Protein AF-A0A850PCP8-F1 (afdb_monomer_lite)

Secondary structure (DSSP, 8-state):
-GGGBS--TTSTTGGGHHHHHHTTPPPHHHHHHHHHHTTPPPEEEHHHHHHHT--GGGBPTTPEEE-HHHHHHHTTTS-----

Radius of gyration: 13.93 Å; chains: 1; bounding box: 28×33×31 Å

InterPro domains:
  IPR027396 DsrEFH-like [G3DSA:3.40.1260.10] (13-83)
  IPR027396 DsrEFH-like [SSF75169] (26-73)

Foldseek 3Di:
DLLQFPDNCVPVCLVCQVVCVVVVHDGSVRVVVVCVVVVDQAEDEPVNCVVVVHDPVRGDPRYHYDHPVVVCVVCVPHDDDDD

Structure (mmCIF, N/CA/C/O backbone):
data_AF-A0A850PCP8-F1
#
_entry.id   AF-A0A850PCP8-F1
#
loop_
_atom_site.group_PDB
_atom_site.id
_atom_site.type_symbol
_atom_site.label_atom_id
_atom_site.label_alt_id
_atom_site.label_comp_id
_atom_site.label_asym_id
_atom_site.label_entity_id
_atom_site.label_seq_id
_atom_site.pdbx_PDB_ins_code
_atom_site.Cartn_x
_atom_site.Cartn_y
_atom_site.Cartn_z
_atom_site.occupancy
_atom_site.B_iso_or_equiv
_atom_site.auth_seq_id
_atom_site.auth_comp_id
_atom_site.auth_asym_id
_atom_site.auth_atom_id
_atom_site.pdbx_PDB_model_num
ATOM 1 N N . VAL A 1 1 ? 1.885 6.508 -1.273 1.00 92.50 1 VAL A N 1
ATOM 2 C CA . VAL A 1 1 ? 0.835 6.242 -2.292 1.00 92.50 1 VAL A CA 1
ATOM 3 C C . VAL A 1 1 ? 1.306 5.351 -3.440 1.00 92.50 1 VAL A C 1
ATOM 5 O O . VAL A 1 1 ? 0.517 4.518 -3.848 1.00 92.50 1 VAL A O 1
ATOM 8 N N . ARG A 1 2 ? 2.567 5.436 -3.910 1.00 95.38 2 ARG A N 1
ATOM 9 C CA . ARG A 1 2 ? 3.102 4.584 -5.002 1.00 95.38 2 ARG A CA 1
ATOM 10 C C . ARG A 1 2 ? 2.930 3.074 -4.773 1.00 95.38 2 ARG A C 1
ATOM 12 O O . ARG A 1 2 ? 2.573 2.361 -5.694 1.00 95.38 2 ARG A O 1
ATOM 19 N N . ALA A 1 3 ? 3.061 2.609 -3.529 1.00 95.56 3 ALA A N 1
ATOM 20 C CA . ALA A 1 3 ? 2.778 1.222 -3.133 1.00 95.56 3 ALA A CA 1
ATOM 21 C C . ALA A 1 3 ? 1.353 0.736 -3.497 1.00 95.56 3 ALA A C 1
ATOM 23 O O . ALA A 1 3 ? 1.125 -0.460 -3.695 1.00 95.56 3 ALA A O 1
ATOM 24 N N . LEU A 1 4 ? 0.394 1.663 -3.596 1.00 96.81 4 LEU A N 1
ATOM 25 C CA . LEU A 1 4 ? -1.003 1.381 -3.926 1.00 96.81 4 LEU A CA 1
ATOM 26 C C . LEU A 1 4 ? -1.329 1.546 -5.422 1.00 96.81 4 LEU A C 1
ATOM 28 O O . LEU A 1 4 ? -2.446 1.234 -5.832 1.00 96.81 4 LEU A O 1
ATOM 32 N N . ALA A 1 5 ? -0.376 2.017 -6.233 1.00 97.06 5 ALA A N 1
ATOM 33 C CA . ALA A 1 5 ? -0.551 2.188 -7.672 1.00 97.06 5 ALA A CA 1
ATOM 34 C C . ALA A 1 5 ? -0.562 0.835 -8.403 1.00 97.06 5 ALA A C 1
ATOM 36 O O . ALA A 1 5 ? 0.084 -0.124 -7.971 1.00 97.06 5 ALA A O 1
ATOM 37 N N . ARG A 1 6 ? -1.283 0.739 -9.524 1.00 95.94 6 ARG A N 1
ATOM 38 C CA . ARG A 1 6 ? -1.256 -0.435 -10.415 1.00 95.94 6 ARG A CA 1
ATOM 39 C C . ARG A 1 6 ? 0.169 -0.701 -10.882 1.00 95.94 6 ARG A C 1
ATOM 41 O O . ARG A 1 6 ? 0.650 -1.822 -10.726 1.00 95.94 6 ARG A O 1
ATOM 48 N N . ASP A 1 7 ? 0.829 0.353 -11.357 1.00 95.44 7 ASP A N 1
ATOM 49 C CA . ASP A 1 7 ? 2.262 0.374 -11.620 1.00 95.44 7 ASP A CA 1
ATOM 50 C C . ASP A 1 7 ? 3.025 0.872 -10.386 1.00 95.44 7 ASP A C 1
ATOM 52 O O . ASP A 1 7 ? 3.046 2.060 -10.062 1.00 95.44 7 ASP A O 1
ATOM 56 N N . TRP A 1 8 ? 3.658 -0.066 -9.689 1.00 95.12 8 TRP A N 1
ATOM 57 C CA . TRP A 1 8 ? 4.504 0.193 -8.527 1.00 95.12 8 TRP A CA 1
ATOM 58 C C . TRP A 1 8 ? 5.999 0.121 -8.868 1.00 95.12 8 TRP A C 1
ATOM 60 O O . TRP A 1 8 ? 6.820 0.157 -7.960 1.00 95.12 8 TRP A O 1
ATOM 70 N N . SER A 1 9 ? 6.379 0.069 -10.151 1.00 93.69 9 SER A N 1
ATOM 71 C CA . SER A 1 9 ? 7.788 -0.013 -10.579 1.00 93.69 9 SER A CA 1
ATOM 72 C C . SER A 1 9 ? 8.649 1.161 -10.097 1.00 93.69 9 SER A C 1
ATOM 74 O O . SER A 1 9 ? 9.860 1.027 -9.950 1.00 93.69 9 SER A O 1
ATOM 76 N N . THR A 1 10 ? 8.017 2.304 -9.810 1.00 92.31 10 THR A N 1
ATOM 77 C CA . THR A 1 10 ? 8.662 3.513 -9.265 1.00 92.31 10 THR A CA 1
ATOM 78 C C . THR A 1 10 ? 8.696 3.564 -7.735 1.00 92.31 10 THR A C 1
ATOM 80 O O . THR A 1 10 ? 9.082 4.584 -7.166 1.00 92.31 10 THR A O 1
ATOM 83 N N . LEU A 1 11 ? 8.237 2.514 -7.047 1.00 94.62 11 LEU A N 1
ATOM 84 C CA . LEU A 1 11 ? 8.364 2.395 -5.598 1.00 94.62 11 LEU A CA 1
ATOM 85 C C . LEU A 1 11 ? 9.834 2.158 -5.230 1.00 94.62 11 LEU A C 1
ATOM 87 O O . LEU A 1 11 ? 10.512 1.339 -5.850 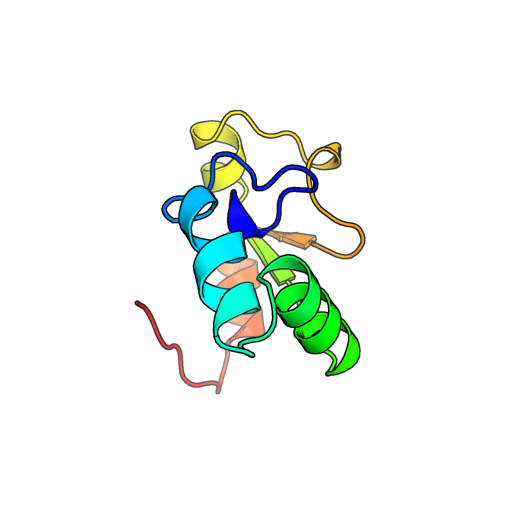1.00 94.62 11 LEU A O 1
ATOM 91 N N . ASP A 1 12 ? 10.310 2.838 -4.192 1.00 93.25 12 ASP A N 1
ATOM 92 C CA . ASP A 1 12 ? 11.652 2.602 -3.663 1.00 93.25 12 ASP A CA 1
ATOM 93 C C . ASP A 1 12 ? 11.811 1.122 -3.270 1.00 93.25 12 ASP A C 1
ATOM 95 O O . ASP A 1 12 ? 10.977 0.564 -2.555 1.00 93.25 12 ASP A O 1
ATOM 99 N N . GLY A 1 13 ? 12.861 0.471 -3.779 1.00 92.56 13 GLY A N 1
ATOM 100 C CA . GLY A 1 13 ? 13.105 -0.963 -3.579 1.00 92.56 13 GLY A CA 1
ATOM 101 C C . GLY A 1 13 ? 12.339 -1.901 -4.522 1.00 92.56 13 GLY A C 1
ATOM 102 O O . GLY A 1 13 ? 12.522 -3.112 -4.438 1.00 92.56 13 GLY A O 1
ATOM 103 N N . ALA A 1 14 ? 11.532 -1.394 -5.467 1.00 95.44 14 ALA A N 1
ATOM 104 C CA . ALA A 1 14 ? 10.815 -2.242 -6.431 1.00 95.44 14 ALA A CA 1
ATOM 105 C C . ALA A 1 14 ? 11.751 -3.151 -7.251 1.00 95.44 14 ALA A C 1
ATOM 107 O O . ALA A 1 14 ? 11.394 -4.282 -7.574 1.00 95.44 14 ALA A O 1
ATOM 108 N N . ALA A 1 15 ? 12.963 -2.677 -7.555 1.00 95.56 15 ALA A N 1
ATOM 109 C CA . ALA A 1 15 ? 13.971 -3.447 -8.282 1.00 95.56 15 ALA A CA 1
ATOM 110 C C . ALA A 1 15 ? 14.491 -4.669 -7.497 1.00 95.56 15 ALA A C 1
ATOM 112 O O . ALA A 1 15 ? 14.927 -5.646 -8.107 1.00 95.56 15 ALA A O 1
ATOM 113 N N . ASP A 1 16 ? 14.414 -4.641 -6.163 1.00 96.31 16 ASP A N 1
ATOM 114 C CA . ASP A 1 16 ? 14.885 -5.727 -5.300 1.00 96.31 16 ASP A CA 1
ATOM 115 C C . ASP A 1 16 ? 13.866 -6.873 -5.189 1.00 96.31 16 ASP A C 1
ATOM 117 O O . ASP A 1 16 ? 14.208 -7.966 -4.734 1.00 96.31 16 ASP A O 1
ATOM 121 N N . ASP A 1 17 ? 12.625 -6.666 -5.6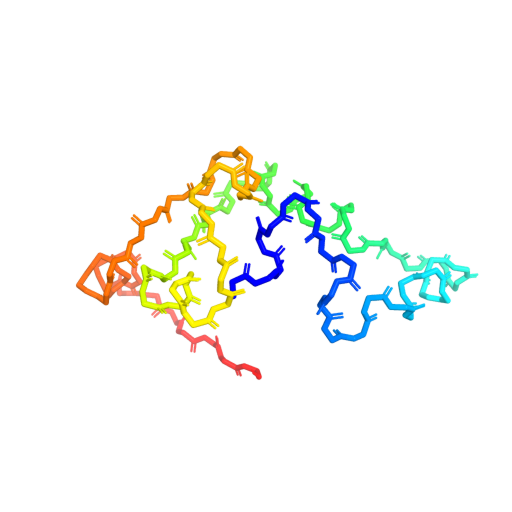44 1.00 97.56 17 ASP A N 1
ATOM 122 C CA . ASP A 1 17 ? 11.530 -7.633 -5.520 1.00 97.56 17 ASP A CA 1
ATOM 123 C C . ASP A 1 17 ? 11.876 -8.998 -6.132 1.00 97.56 17 ASP A C 1
ATOM 125 O O . ASP A 1 17 ? 11.696 -10.043 -5.504 1.00 97.56 17 ASP A O 1
ATOM 129 N N . ALA A 1 18 ? 12.481 -9.000 -7.323 1.00 96.88 18 ALA A N 1
ATOM 130 C CA . ALA A 1 18 ? 12.926 -10.228 -7.978 1.00 96.88 18 ALA A CA 1
ATOM 131 C C . ALA A 1 18 ? 14.009 -10.963 -7.166 1.00 96.88 18 ALA A C 1
ATOM 133 O O . ALA A 1 18 ? 14.026 -12.196 -7.113 1.00 96.88 18 ALA A O 1
ATOM 134 N N . ALA A 1 19 ? 14.900 -10.223 -6.499 1.00 97.69 19 ALA A N 1
ATOM 135 C CA . ALA A 1 19 ? 15.934 -10.806 -5.651 1.00 97.69 19 ALA A CA 1
ATOM 136 C C . ALA A 1 19 ? 15.348 -11.403 -4.362 1.00 97.69 19 ALA A C 1
ATOM 138 O O . ALA A 1 19 ? 15.824 -12.446 -3.905 1.00 97.69 19 ALA A O 1
ATOM 139 N N . TYR A 1 20 ? 14.304 -10.793 -3.791 1.00 96.62 20 TYR A N 1
ATOM 140 C CA . TYR A 1 20 ? 13.557 -11.371 -2.671 1.00 96.62 20 TYR A CA 1
ATOM 141 C C . TYR A 1 20 ? 12.832 -12.655 -3.085 1.00 96.62 20 TYR A C 1
ATOM 143 O O . TYR A 1 20 ? 12.961 -13.677 -2.403 1.00 96.62 20 TYR A O 1
ATOM 151 N N . GLN A 1 21 ? 12.171 -12.649 -4.244 1.00 97.88 21 GLN A N 1
ATOM 152 C CA . GLN A 1 21 ? 11.502 -13.831 -4.793 1.00 97.88 21 GLN A CA 1
ATOM 153 C C . GLN A 1 21 ? 12.466 -14.995 -5.044 1.00 97.88 21 GLN A C 1
ATOM 155 O O . GLN A 1 21 ? 12.176 -16.130 -4.666 1.00 97.88 21 GLN A O 1
ATOM 160 N N . ALA A 1 22 ? 13.663 -14.726 -5.575 1.00 98.12 22 ALA A N 1
ATOM 161 C CA . ALA A 1 22 ? 14.697 -15.747 -5.767 1.00 98.12 22 ALA A CA 1
ATOM 162 C C . ALA A 1 22 ? 15.176 -16.398 -4.452 1.00 98.12 22 ALA A C 1
ATOM 164 O O . ALA A 1 22 ? 15.726 -17.498 -4.470 1.00 98.12 22 ALA A O 1
ATOM 165 N N . ARG A 1 23 ? 14.956 -15.744 -3.303 1.00 98.00 23 ARG A N 1
ATOM 166 C CA . ARG A 1 23 ? 15.253 -16.269 -1.958 1.00 98.00 23 ARG A CA 1
ATOM 167 C C . ARG A 1 23 ? 14.048 -16.953 -1.302 1.00 98.00 23 ARG A C 1
ATOM 169 O O . ARG A 1 23 ? 14.115 -17.290 -0.124 1.00 98.00 23 ARG A O 1
ATOM 176 N N . GLY A 1 24 ? 12.957 -17.151 -2.042 1.00 97.69 24 GLY A N 1
ATOM 177 C CA . GLY A 1 24 ? 11.730 -17.777 -1.549 1.00 97.69 24 GLY A CA 1
ATOM 178 C C . GLY A 1 24 ? 10.822 -16.843 -0.744 1.00 97.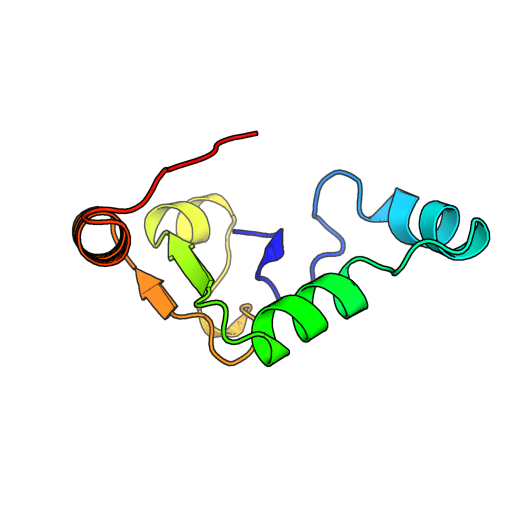69 24 GLY A C 1
ATOM 179 O O . GLY A 1 24 ? 9.915 -17.321 -0.068 1.00 97.69 24 GLY A O 1
ATOM 180 N N . VAL A 1 25 ? 11.050 -15.527 -0.792 1.00 97.81 25 VAL A N 1
ATOM 181 C CA . VAL A 1 25 ? 10.159 -14.532 -0.177 1.00 97.81 25 VAL A CA 1
ATOM 182 C C . VAL A 1 25 ? 9.046 -14.178 -1.164 1.00 97.81 25 VAL A C 1
ATOM 184 O O . VAL A 1 25 ? 9.290 -14.065 -2.360 1.00 97.81 25 VAL A O 1
ATOM 187 N N . ALA A 1 26 ? 7.816 -13.992 -0.685 1.00 97.25 26 ALA A N 1
ATOM 188 C CA . ALA A 1 26 ? 6.723 -13.546 -1.546 1.00 97.25 26 ALA A CA 1
ATOM 189 C C . ALA A 1 26 ? 7.014 -12.154 -2.134 1.00 97.25 26 ALA A C 1
ATOM 191 O O . ALA A 1 26 ? 7.461 -11.259 -1.416 1.00 97.25 26 ALA A O 1
ATOM 192 N N . GLY A 1 27 ? 6.730 -11.975 -3.426 1.00 97.00 27 GLY A N 1
ATOM 193 C CA . GLY A 1 27 ? 6.878 -10.682 -4.091 1.00 97.00 27 GLY A CA 1
ATOM 194 C C . GLY A 1 27 ? 5.864 -9.653 -3.589 1.00 97.00 27 GLY A C 1
ATOM 195 O O . GLY A 1 27 ? 4.801 -9.992 -3.060 1.00 97.00 27 GLY A O 1
ATOM 196 N N . PHE A 1 28 ? 6.165 -8.377 -3.799 1.00 96.38 28 PHE A N 1
ATOM 197 C CA . PHE A 1 28 ? 5.367 -7.250 -3.335 1.00 96.38 28 PHE A CA 1
ATOM 198 C C . PHE A 1 28 ? 3.921 -7.307 -3.843 1.00 96.38 28 PHE A C 1
ATOM 200 O O . PHE A 1 28 ? 2.985 -7.105 -3.067 1.00 96.38 28 PHE A O 1
ATOM 207 N N . ALA A 1 29 ? 3.717 -7.652 -5.120 1.00 95.19 29 ALA A N 1
ATOM 208 C CA . ALA A 1 29 ? 2.380 -7.818 -5.690 1.00 95.19 29 ALA A CA 1
ATOM 209 C C . ALA A 1 29 ? 1.573 -8.904 -4.954 1.00 95.19 29 ALA A C 1
ATOM 211 O O . ALA A 1 29 ? 0.430 -8.660 -4.570 1.00 95.19 29 ALA A O 1
ATOM 212 N N . THR A 1 30 ? 2.194 -10.055 -4.679 1.00 96.31 30 THR A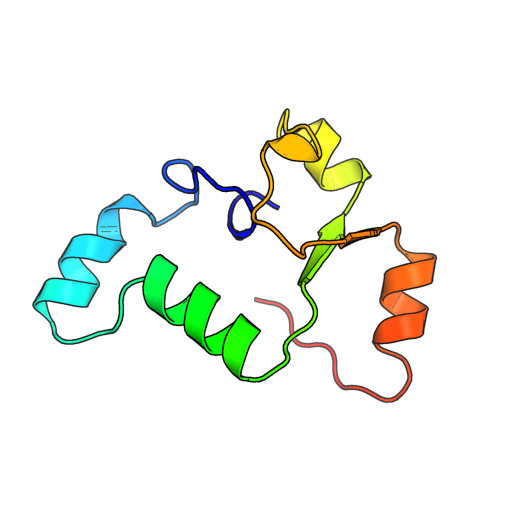 N 1
ATOM 213 C CA . THR A 1 30 ? 1.580 -11.165 -3.937 1.00 96.31 30 THR A CA 1
ATOM 214 C C . THR A 1 30 ? 1.228 -10.763 -2.507 1.00 96.31 30 THR A C 1
ATOM 216 O O . THR A 1 30 ? 0.127 -11.046 -2.045 1.00 96.31 30 THR A O 1
ATOM 219 N N . LEU A 1 31 ? 2.127 -10.068 -1.803 1.00 95.88 31 LEU A N 1
ATOM 220 C CA . LEU A 1 31 ? 1.868 -9.585 -0.441 1.00 95.88 31 LEU A CA 1
ATOM 221 C C . LEU A 1 31 ? 0.702 -8.592 -0.398 1.00 95.88 31 LEU A C 1
ATOM 223 O O . LEU A 1 31 ? -0.128 -8.632 0.509 1.00 95.88 31 LEU A O 1
ATOM 227 N N . ARG A 1 32 ? 0.620 -7.714 -1.398 1.00 95.25 32 ARG A N 1
ATOM 228 C CA . ARG A 1 32 ? -0.445 -6.719 -1.526 1.00 95.25 32 ARG A CA 1
ATOM 229 C C . ARG A 1 32 ? -1.809 -7.359 -1.776 1.00 95.25 32 ARG A C 1
ATOM 231 O O . ARG A 1 32 ? -2.796 -6.943 -1.173 1.00 95.25 32 ARG A O 1
ATOM 238 N N . GLU A 1 33 ? -1.859 -8.380 -2.628 1.00 94.38 33 GLU A N 1
ATOM 239 C CA . GLU A 1 33 ? -3.064 -9.183 -2.856 1.00 94.38 33 GLU A CA 1
ATOM 240 C C . GLU A 1 33 ? -3.467 -9.956 -1.599 1.00 94.38 33 GLU A C 1
ATOM 242 O O . GLU A 1 33 ? -4.617 -9.866 -1.180 1.00 94.38 33 GLU A O 1
ATOM 247 N N . ALA A 1 34 ? -2.517 -10.610 -0.927 1.00 96.62 34 ALA A N 1
ATOM 248 C CA . ALA A 1 34 ? -2.784 -11.329 0.315 1.00 96.62 34 ALA A CA 1
ATOM 249 C C . ALA A 1 34 ? -3.346 -10.409 1.413 1.00 96.62 34 ALA A C 1
ATOM 251 O O . ALA A 1 34 ? -4.288 -10.780 2.108 1.00 96.62 34 ALA A O 1
ATOM 252 N N . ALA A 1 35 ? -2.824 -9.187 1.549 1.00 96.12 35 ALA A N 1
ATOM 253 C CA . ALA A 1 35 ? -3.366 -8.203 2.484 1.00 96.12 35 ALA A CA 1
ATOM 254 C C . ALA A 1 35 ? -4.822 -7.827 2.148 1.00 96.12 35 ALA A C 1
ATOM 256 O O . ALA A 1 35 ? -5.658 -7.740 3.048 1.00 96.12 35 ALA A O 1
ATOM 257 N N . ARG A 1 36 ? -5.164 -7.667 0.862 1.00 94.19 36 ARG A N 1
ATOM 258 C CA . ARG A 1 36 ? -6.559 -7.458 0.438 1.00 94.19 36 ARG A CA 1
ATOM 259 C C . ARG A 1 36 ? -7.441 -8.648 0.811 1.00 94.19 36 ARG A C 1
ATOM 261 O O . ARG A 1 36 ? -8.530 -8.449 1.341 1.00 94.19 36 ARG A O 1
ATOM 268 N N . ASP A 1 37 ? -6.973 -9.864 0.556 1.00 95.44 37 ASP A N 1
ATOM 269 C CA . ASP A 1 37 ? -7.737 -11.090 0.801 1.00 95.44 37 ASP A CA 1
ATOM 270 C C . ASP A 1 37 ? -7.946 -11.350 2.306 1.00 95.44 37 ASP A C 1
ATOM 272 O O . ASP A 1 37 ? -8.963 -11.912 2.709 1.00 95.44 37 ASP A O 1
ATOM 276 N N . LEU A 1 38 ? -7.040 -10.852 3.154 1.00 96.75 38 LEU A N 1
ATOM 277 C CA . LEU A 1 38 ? -7.193 -10.804 4.614 1.00 96.75 38 LEU A CA 1
ATOM 278 C C . LEU A 1 38 ? -8.163 -9.710 5.101 1.00 96.75 38 LEU A C 1
ATOM 280 O O . LEU A 1 38 ? -8.397 -9.589 6.303 1.00 96.75 38 LEU A O 1
ATOM 284 N N . GLY A 1 39 ? -8.736 -8.915 4.195 1.00 94.69 39 GLY A N 1
ATOM 285 C CA . GLY A 1 39 ? -9.701 -7.864 4.514 1.00 94.69 39 GLY A CA 1
ATOM 286 C C . GLY A 1 39 ? -9.072 -6.527 4.904 1.00 94.69 39 GLY A C 1
ATOM 287 O O . GLY A 1 39 ? -9.748 -5.696 5.514 1.00 94.69 39 GLY A O 1
ATOM 288 N N . CYS A 1 40 ? -7.798 -6.283 4.576 1.00 95.06 40 CYS A N 1
ATOM 289 C CA . CYS A 1 40 ? -7.200 -4.970 4.798 1.00 95.06 40 CYS A CA 1
ATOM 290 C C . CYS A 1 40 ? -7.887 -3.899 3.939 1.00 95.06 40 CYS A C 1
ATOM 292 O O . CYS A 1 40 ? -8.108 -4.071 2.740 1.00 95.06 40 CYS A O 1
ATOM 294 N N . VAL A 1 41 ? -8.163 -2.752 4.560 1.00 94.69 41 VAL A N 1
ATOM 295 C CA . VAL A 1 41 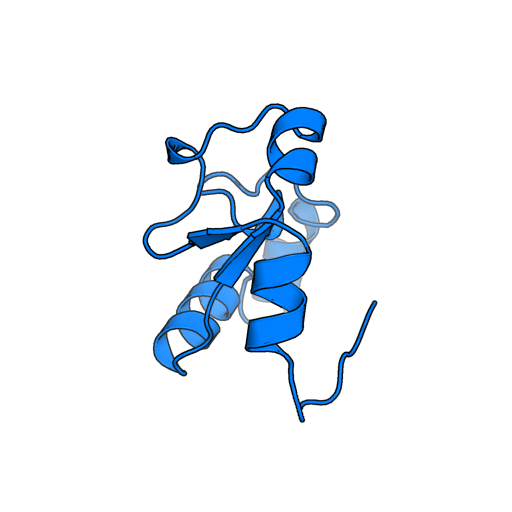? -8.647 -1.553 3.871 1.00 94.69 41 VAL A CA 1
ATOM 296 C C . VAL A 1 41 ? -7.451 -0.702 3.466 1.00 94.69 41 VAL A C 1
ATOM 298 O O . VAL A 1 41 ? -6.641 -0.315 4.309 1.00 94.69 41 VAL A O 1
ATOM 301 N N . PHE A 1 42 ? -7.360 -0.373 2.180 1.00 96.81 42 PHE A N 1
ATOM 302 C CA . PHE A 1 42 ? -6.312 0.495 1.658 1.00 96.81 42 PHE A CA 1
ATOM 303 C C . PHE A 1 42 ? -6.833 1.914 1.469 1.00 96.81 42 PHE A C 1
ATOM 305 O O . PHE A 1 42 ? -7.802 2.141 0.744 1.00 96.81 42 PHE A O 1
ATOM 312 N N . LEU A 1 43 ? -6.148 2.871 2.094 1.00 97.12 43 LEU A N 1
ATOM 313 C CA . LEU A 1 43 ? -6.425 4.295 1.953 1.00 97.12 43 LEU A CA 1
ATOM 314 C C . LEU A 1 43 ? -5.262 4.985 1.236 1.00 97.12 43 LEU A C 1
ATOM 316 O O . LEU A 1 43 ? -4.105 4.850 1.642 1.00 97.12 43 LEU A O 1
ATOM 320 N N . ALA A 1 44 ? -5.563 5.757 0.195 1.00 97.44 44 ALA A N 1
ATOM 321 C CA . ALA A 1 44 ? -4.609 6.637 -0.466 1.00 97.44 44 ALA A CA 1
ATOM 322 C C . ALA A 1 44 ? -4.859 8.091 -0.057 1.00 97.44 44 ALA A C 1
ATOM 324 O O . ALA A 1 44 ? -5.964 8.608 -0.186 1.00 97.44 44 ALA A O 1
ATOM 325 N N . CYS A 1 45 ? -3.815 8.766 0.422 1.00 97.56 45 CYS A N 1
ATOM 326 C CA . CYS A 1 45 ? -3.902 10.178 0.783 1.00 97.56 45 CYS A CA 1
ATOM 327 C C . CYS A 1 45 ? -4.090 11.050 -0.465 1.00 97.56 45 CYS A C 1
ATOM 329 O O . CYS A 1 45 ? -3.205 11.071 -1.322 1.00 97.56 45 CYS A O 1
ATOM 331 N N . GLU A 1 46 ? -5.172 11.832 -0.515 1.00 97.25 46 GLU A N 1
ATOM 332 C CA . GLU A 1 46 ? -5.478 12.779 -1.606 1.00 97.25 46 GLU A CA 1
ATOM 333 C C . GLU A 1 46 ? -4.291 13.687 -1.959 1.00 97.25 46 GLU A C 1
ATOM 335 O O . GLU A 1 46 ? -3.897 13.836 -3.114 1.00 97.25 46 GLU A O 1
ATOM 340 N N . SER A 1 47 ? -3.679 14.303 -0.945 1.00 97.19 47 SER A N 1
ATOM 341 C CA . SER A 1 47 ? -2.529 15.186 -1.151 1.00 97.19 47 SER A CA 1
ATOM 342 C C . SER A 1 47 ? -1.282 14.415 -1.581 1.00 97.19 47 SER A C 1
ATOM 344 O O . SER A 1 47 ? -0.484 14.933 -2.357 1.00 97.19 47 SER A O 1
ATOM 346 N N . GLY A 1 48 ? -1.139 13.162 -1.140 1.00 96.31 48 GLY A N 1
ATOM 347 C CA . GLY A 1 48 ? -0.058 12.283 -1.575 1.00 96.31 48 GLY A CA 1
ATOM 348 C C . GLY A 1 48 ? -0.148 11.928 -3.060 1.00 96.31 48 GLY A C 1
ATOM 349 O O . GLY A 1 48 ? 0.885 11.888 -3.722 1.00 96.31 48 GLY A O 1
ATOM 350 N N . LEU A 1 49 ? -1.357 11.718 -3.592 1.00 97.31 49 LEU A N 1
ATOM 351 C CA . LEU A 1 49 ? -1.578 11.476 -5.024 1.00 97.31 49 LEU A CA 1
ATOM 352 C C . LEU A 1 49 ? -1.134 12.671 -5.868 1.00 97.31 49 LEU A C 1
ATOM 354 O O . LEU A 1 49 ? -0.354 12.502 -6.803 1.00 97.31 49 LEU A O 1
ATOM 358 N N . ARG A 1 50 ? -1.523 13.888 -5.463 1.00 97.06 50 ARG A N 1
ATOM 359 C CA . ARG A 1 50 ? -1.098 15.134 -6.123 1.00 97.06 50 ARG A CA 1
ATOM 360 C C . ARG A 1 50 ? 0.425 15.286 -6.158 1.00 97.06 50 ARG A C 1
ATOM 362 O O . ARG A 1 50 ? 0.976 15.603 -7.205 1.00 97.06 50 ARG A O 1
ATOM 369 N N . VAL A 1 51 ? 1.107 15.021 -5.041 1.00 96.75 51 VAL A N 1
ATOM 370 C CA . VAL A 1 51 ? 2.582 15.074 -4.965 1.00 96.75 51 VAL A CA 1
ATOM 371 C C . VAL A 1 51 ? 3.234 13.999 -5.838 1.00 96.75 51 VAL A C 1
ATOM 373 O O . VAL A 1 51 ? 4.269 14.244 -6.451 1.00 96.75 51 VAL A O 1
ATOM 376 N N . ALA A 1 52 ? 2.638 12.808 -5.905 1.00 95.25 52 ALA A N 1
ATOM 377 C CA . ALA A 1 52 ? 3.165 11.696 -6.687 1.00 95.25 52 ALA A CA 1
ATOM 378 C C . ALA A 1 52 ? 2.832 11.772 -8.187 1.00 95.25 52 ALA A C 1
ATOM 380 O O . ALA A 1 52 ? 3.378 10.963 -8.938 1.00 95.25 52 ALA A O 1
ATOM 381 N N . ILE A 1 53 ? 1.990 12.730 -8.599 1.00 96.06 53 ILE A N 1
ATOM 382 C CA . ILE A 1 53 ? 1.435 12.863 -9.954 1.00 96.06 53 ILE A CA 1
ATOM 383 C C . ILE A 1 53 ? 0.697 11.574 -10.349 1.00 96.06 53 ILE A C 1
ATOM 385 O O . ILE A 1 53 ? 0.961 10.972 -11.384 1.00 96.06 53 ILE A O 1
ATOM 389 N N . LEU A 1 54 ? -0.193 11.121 -9.465 1.00 96.94 54 LEU A N 1
ATOM 390 C CA . LEU A 1 54 ? -1.062 9.967 -9.684 1.00 96.94 54 LEU A CA 1
ATOM 391 C C . LEU A 1 54 ? -2.521 10.420 -9.669 1.00 96.94 54 LEU A C 1
ATOM 393 O O . LEU A 1 54 ? -2.911 11.226 -8.820 1.00 96.94 54 LEU A O 1
ATOM 397 N N . ALA A 1 55 ? -3.313 9.888 -10.590 1.00 96.75 55 ALA A N 1
ATOM 398 C CA . ALA A 1 55 ? -4.765 9.959 -10.578 1.00 96.75 55 ALA A CA 1
ATOM 399 C C . ALA A 1 55 ? -5.359 8.780 -9.789 1.00 96.75 55 ALA A C 1
ATOM 401 O O . ALA A 1 55 ? -4.699 7.769 -9.546 1.00 96.75 55 ALA A O 1
ATOM 402 N N . ASP A 1 56 ? -6.633 8.887 -9.418 1.00 95.94 56 ASP A N 1
ATOM 403 C CA . ASP A 1 56 ? -7.355 7.824 -8.709 1.00 95.94 56 ASP A CA 1
ATOM 404 C C . ASP A 1 56 ? -7.386 6.519 -9.526 1.00 95.94 56 ASP A C 1
ATOM 406 O O . ASP A 1 56 ? -7.218 5.433 -8.973 1.00 95.94 56 ASP A O 1
ATOM 410 N N . ASP A 1 57 ? -7.504 6.624 -10.854 1.00 96.44 57 ASP A N 1
ATOM 411 C CA . ASP A 1 57 ? -7.525 5.477 -11.772 1.00 96.44 57 ASP A CA 1
ATOM 412 C C . ASP A 1 57 ? -6.175 4.742 -11.867 1.00 96.44 57 ASP A C 1
ATOM 414 O O . ASP A 1 57 ? -6.135 3.550 -12.206 1.00 96.44 57 ASP A O 1
ATOM 418 N N . ASP A 1 58 ? -5.075 5.407 -11.493 1.00 97.19 58 ASP A N 1
ATOM 419 C CA . ASP A 1 58 ? -3.748 4.789 -1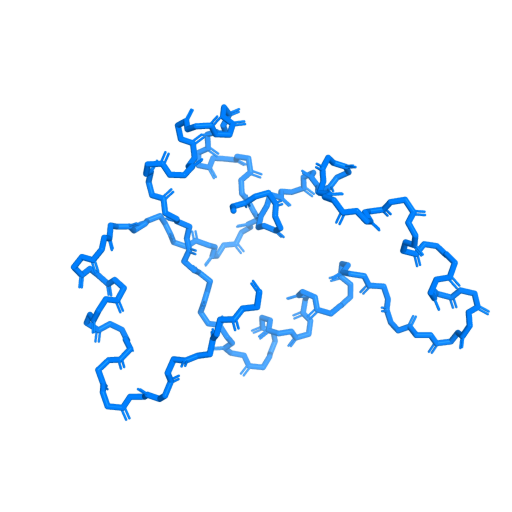1.411 1.00 97.19 58 ASP A CA 1
ATOM 420 C C . ASP A 1 58 ? -3.633 3.836 -10.211 1.00 97.19 58 ASP A C 1
ATOM 422 O O . ASP A 1 58 ? -2.686 3.050 -10.128 1.00 97.19 58 ASP A O 1
ATOM 426 N N . LEU A 1 59 ? -4.580 3.873 -9.267 1.00 97.31 59 LEU A N 1
ATOM 427 C CA . LEU A 1 59 ? -4.596 3.015 -8.085 1.00 97.31 59 LEU A CA 1
ATOM 428 C C . LEU A 1 59 ? -5.169 1.629 -8.383 1.00 97.31 59 LEU A C 1
ATOM 430 O O . LEU A 1 59 ? -5.977 1.425 -9.295 1.00 97.31 59 LEU A O 1
ATOM 434 N N . MET A 1 60 ? -4.741 0.638 -7.597 1.00 95.56 60 MET A N 1
ATOM 435 C CA . MET A 1 60 ? -5.324 -0.698 -7.689 1.00 95.56 60 MET A CA 1
ATOM 436 C C . MET A 1 60 ? -6.814 -0.677 -7.284 1.00 95.56 60 MET A C 1
ATOM 438 O O . MET A 1 60 ? -7.217 0.134 -6.443 1.00 95.56 60 MET A O 1
ATOM 442 N N . PRO A 1 61 ? -7.637 -1.596 -7.821 1.00 92.56 61 PRO A N 1
ATOM 443 C CA . PRO A 1 61 ? -9.044 -1.690 -7.448 1.00 92.56 61 PRO A CA 1
ATOM 444 C C . PRO A 1 61 ? -9.245 -1.851 -5.935 1.00 92.56 61 PRO A C 1
ATOM 446 O O . PRO A 1 61 ? -8.566 -2.656 -5.297 1.00 92.56 61 PRO A O 1
ATOM 449 N N . GLY A 1 62 ? -10.214 -1.120 -5.382 1.00 92.62 62 GLY A N 1
ATOM 450 C CA . GLY A 1 62 ? -10.591 -1.201 -3.967 1.00 92.62 62 GLY A CA 1
ATOM 451 C C . GLY A 1 62 ? -9.823 -0.264 -3.029 1.00 92.62 62 GLY A C 1
ATOM 452 O O . GLY A 1 62 ? -10.143 -0.218 -1.844 1.00 92.62 62 GLY A O 1
ATOM 453 N N . VAL A 1 63 ? -8.853 0.508 -3.530 1.00 96.94 63 VAL A N 1
ATOM 454 C CA . VAL A 1 63 ? -8.238 1.595 -2.753 1.00 96.94 63 VAL A CA 1
ATOM 455 C C . VAL A 1 63 ? -9.209 2.768 -2.668 1.00 96.94 63 VAL A C 1
ATOM 457 O O . VAL A 1 63 ? -9.706 3.235 -3.690 1.00 96.94 63 VAL A O 1
ATOM 460 N N . ALA A 1 64 ? -9.453 3.270 -1.458 1.00 96.56 64 ALA A N 1
ATOM 461 C CA . ALA A 1 64 ? -10.237 4.482 -1.257 1.00 96.56 64 ALA A CA 1
ATOM 462 C C . ALA A 1 64 ? -9.319 5.701 -1.133 1.00 96.56 64 ALA A C 1
ATOM 464 O O . ALA A 1 64 ? -8.361 5.704 -0.355 1.00 96.56 64 ALA A O 1
ATOM 465 N N . VAL A 1 65 ? -9.628 6.759 -1.877 1.00 97.44 65 VAL A N 1
ATOM 466 C CA . VAL A 1 65 ? -8.956 8.051 -1.733 1.00 97.44 65 VAL A CA 1
ATOM 467 C C . VAL A 1 65 ? -9.559 8.791 -0.542 1.00 97.44 65 VAL A C 1
ATOM 469 O O . VAL A 1 65 ? -10.778 8.892 -0.411 1.00 97.44 65 VAL A O 1
ATOM 472 N N . ALA A 1 66 ? -8.704 9.239 0.376 1.00 96.75 66 ALA A N 1
ATOM 473 C CA . ALA A 1 66 ? -9.128 9.756 1.668 1.00 96.75 66 ALA A CA 1
ATOM 474 C C . ALA A 1 66 ? -8.198 10.853 2.205 1.00 96.75 66 ALA A C 1
ATOM 476 O O . ALA A 1 66 ? -6.974 10.803 2.060 1.00 96.75 66 ALA A O 1
ATOM 477 N N . GLY A 1 67 ? -8.790 11.824 2.900 1.00 96.00 67 GLY A N 1
ATOM 478 C CA . GLY A 1 67 ? -8.076 12.812 3.702 1.00 96.00 67 GLY A CA 1
ATOM 479 C C . GLY A 1 67 ? -7.764 12.345 5.131 1.00 96.00 67 GLY A C 1
ATOM 480 O O . GLY A 1 67 ? -8.189 11.283 5.593 1.00 96.00 67 GLY A O 1
ATOM 481 N N . VAL A 1 68 ? -7.053 13.204 5.868 1.00 95.50 68 VAL A N 1
ATOM 482 C CA . VAL A 1 68 ? -6.670 12.974 7.275 1.00 95.50 68 VAL A CA 1
ATOM 483 C C . VAL A 1 68 ? -7.868 12.664 8.192 1.00 95.50 68 VAL A C 1
ATOM 485 O O . VAL A 1 68 ? -7.754 11.722 8.975 1.00 95.50 68 VAL A O 1
ATOM 488 N N . PRO A 1 69 ? -9.024 13.362 8.115 1.00 96.44 69 PRO A N 1
ATOM 489 C CA . PRO A 1 69 ? -10.162 13.055 8.986 1.00 96.44 69 PRO A CA 1
ATOM 490 C C . PRO A 1 69 ? -10.686 11.623 8.816 1.00 96.44 69 PRO A C 1
ATOM 492 O O . PRO A 1 69 ? -10.941 10.938 9.806 1.00 96.44 69 PRO A O 1
ATOM 495 N N . SER A 1 70 ? -10.790 11.147 7.572 1.00 95.69 70 SER A N 1
ATOM 496 C CA . SER A 1 70 ? -11.237 9.786 7.264 1.00 95.69 70 SER A CA 1
ATOM 497 C C . SER A 1 70 ? -10.258 8.739 7.794 1.00 95.69 70 SER A C 1
ATOM 499 O O . SER A 1 70 ? -10.686 7.757 8.396 1.00 95.69 70 SER A O 1
ATOM 501 N N . PHE A 1 71 ? -8.949 8.977 7.647 1.00 95.69 71 PHE A N 1
ATOM 502 C CA . PHE A 1 71 ? -7.914 8.117 8.227 1.00 95.69 71 PHE A CA 1
ATOM 503 C C . PHE A 1 71 ? -8.037 8.032 9.754 1.00 95.69 71 PHE A C 1
ATOM 505 O O . PHE A 1 71 ? -8.153 6.936 10.293 1.00 95.69 71 PHE A O 1
ATOM 512 N N . LEU A 1 72 ? -8.095 9.176 10.446 1.00 96.38 72 LEU A N 1
ATOM 513 C CA . LEU A 1 72 ? -8.202 9.212 11.910 1.00 96.38 72 LEU A CA 1
ATOM 514 C C . LEU A 1 72 ? -9.482 8.540 12.417 1.00 96.38 72 LEU A C 1
ATOM 516 O O . LEU A 1 72 ? -9.472 7.899 13.468 1.00 96.38 72 LEU A O 1
ATOM 520 N N . SER A 1 73 ? -10.582 8.666 11.670 1.00 96.50 73 SER A N 1
ATOM 521 C CA . SER A 1 73 ? -11.815 7.954 11.992 1.00 96.50 73 SER A CA 1
ATOM 522 C C . SER A 1 73 ? -11.665 6.442 11.819 1.00 96.50 73 SER A C 1
ATOM 524 O O . SER A 1 73 ? -12.171 5.694 12.654 1.00 96.50 73 SER A O 1
ATOM 526 N N . ALA A 1 74 ? -10.982 5.988 10.763 1.00 94.44 74 ALA A N 1
ATOM 527 C CA . ALA A 1 74 ? -10.761 4.568 10.492 1.00 94.44 74 ALA A CA 1
ATOM 528 C C . ALA A 1 74 ? -9.815 3.914 11.514 1.00 94.44 74 ALA A C 1
ATOM 530 O O . ALA A 1 74 ? -9.994 2.751 11.861 1.00 94.44 74 ALA A O 1
ATOM 531 N N . THR A 1 75 ? -8.842 4.662 12.039 1.00 96.00 75 THR A N 1
ATOM 532 C CA . THR A 1 75 ? -7.863 4.154 13.014 1.00 96.00 75 THR A CA 1
ATOM 533 C C . THR A 1 75 ? -8.273 4.373 14.470 1.00 96.00 75 THR A C 1
ATOM 535 O O . THR A 1 75 ? -7.486 4.114 15.381 1.00 96.00 75 THR A O 1
ATOM 538 N N . LYS A 1 76 ? -9.484 4.869 14.742 1.00 96.94 76 LYS A N 1
ATOM 539 C CA . LYS A 1 76 ? -9.935 5.140 16.111 1.00 96.94 76 LYS A CA 1
ATOM 540 C C . LYS A 1 76 ? -9.943 3.856 16.948 1.00 96.94 76 LYS A C 1
ATOM 542 O O . LYS A 1 76 ? -10.663 2.916 16.635 1.00 96.94 76 LYS A O 1
ATOM 547 N N . GLY A 1 77 ? -9.181 3.847 18.043 1.00 96.38 77 GLY A N 1
ATOM 548 C CA . GLY A 1 77 ? -9.062 2.685 18.935 1.00 96.38 77 GLY A CA 1
ATOM 549 C C . GLY A 1 77 ? -8.074 1.615 18.457 1.00 96.38 77 GLY A C 1
ATOM 550 O O . GLY A 1 77 ? -7.953 0.583 19.109 1.00 96.38 77 GLY A O 1
ATOM 551 N N . TRP A 1 78 ? -7.353 1.869 17.363 1.00 96.38 78 TRP A N 1
ATOM 552 C CA . TRP A 1 78 ? -6.299 1.003 16.842 1.00 96.38 78 TRP A CA 1
ATOM 553 C C . TRP A 1 78 ? -4.915 1.580 17.142 1.00 96.38 78 TRP A C 1
ATOM 555 O O . TRP A 1 78 ? -4.751 2.784 17.348 1.00 96.38 78 TRP A O 1
ATOM 565 N N . GLN A 1 79 ? -3.900 0.718 17.134 1.00 96.75 79 GLN A N 1
ATOM 566 C CA . GLN A 1 79 ? -2.508 1.148 17.178 1.00 96.75 79 GLN A CA 1
ATOM 567 C C . GLN A 1 79 ? -2.048 1.571 15.779 1.00 96.75 79 GLN A C 1
ATOM 569 O O . GLN A 1 79 ? -2.277 0.859 14.803 1.00 96.75 79 GLN A O 1
ATOM 574 N N . ILE A 1 80 ? -1.367 2.714 15.693 1.00 95.81 80 ILE A N 1
ATOM 575 C CA . ILE A 1 80 ? -0.728 3.183 14.461 1.00 95.81 80 ILE A CA 1
ATOM 576 C C . ILE A 1 80 ? 0.753 2.801 14.516 1.00 95.81 80 ILE A C 1
ATOM 578 O O . ILE A 1 80 ? 1.444 3.135 15.478 1.00 95.81 80 ILE A O 1
ATOM 582 N N . ALA A 1 81 ? 1.233 2.111 13.482 1.00 95.56 81 ALA A N 1
ATOM 583 C CA . ALA A 1 81 ? 2.648 1.830 13.260 1.00 95.56 81 ALA A CA 1
ATOM 584 C C . ALA A 1 81 ? 3.130 2.584 12.012 1.00 95.56 81 ALA A C 1
ATOM 586 O O . ALA A 1 81 ? 2.418 2.644 11.009 1.00 95.56 81 ALA A O 1
ATOM 587 N N . THR A 1 82 ? 4.328 3.163 12.083 1.00 94.00 82 THR A N 1
ATOM 588 C CA . THR A 1 82 ? 4.969 3.923 10.997 1.00 94.00 82 THR A CA 1
ATOM 589 C C . THR A 1 82 ? 6.389 3.410 10.789 1.00 94.00 82 THR A C 1
ATOM 591 O O . THR A 1 82 ? 7.044 3.063 11.773 1.00 94.00 82 THR A O 1
ATOM 594 N N . PHE A 1 83 ? 6.859 3.391 9.543 1.00 87.38 83 PHE A N 1
ATOM 595 C CA . PHE A 1 83 ? 8.151 2.839 9.130 1.00 87.38 83 PHE A CA 1
ATOM 596 C C . PHE A 1 83 ? 8.866 3.810 8.195 1.00 87.38 83 PHE A C 1
ATOM 598 O O . PHE A 1 83 ? 8.143 4.532 7.465 1.00 87.38 83 PHE A O 1
#

Organism: NCBI:txid442969

Sequence (83 aa):
VRALARDWSTLDGAADDAAYQARGVAGFATLREAARDLGCVFLACESGLRVAILADDDLMPGVAVAGVPSFLSATKGWQIATF

pLDDT: mean 95.9, std 1.65, range [87.38, 98.12]